Protein AF-A0A7J7F8I3-F1 (afdb_monomer_lite)

Radius of gyration: 15.41 Å; chains: 1; bounding box: 32×34×43 Å

pLDDT: mean 81.38, std 17.99, range [35.41, 96.81]

Structure (mmCIF, N/CA/C/O backbone):
data_AF-A0A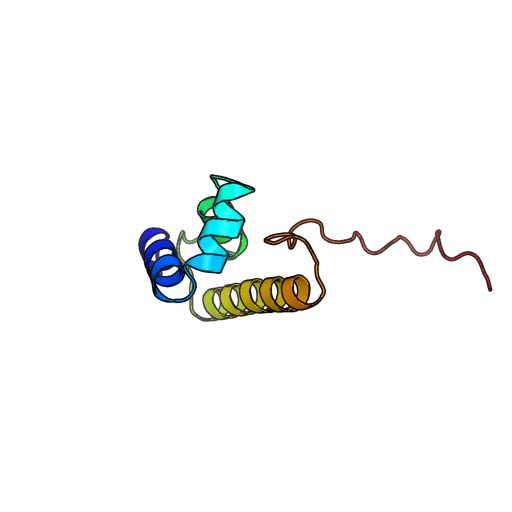7J7F8I3-F1
#
_entry.id   AF-A0A7J7F8I3-F1
#
loop_
_atom_site.group_PDB
_atom_site.id
_atom_site.type_symbol
_atom_site.label_atom_id
_atom_site.label_alt_id
_atom_site.label_comp_id
_atom_site.label_asym_id
_atom_site.label_entity_id
_atom_site.label_seq_id
_atom_site.pdbx_PDB_ins_code
_atom_site.Cartn_x
_atom_site.Cartn_y
_atom_site.Cartn_z
_atom_site.occupancy
_atom_site.B_iso_or_equiv
_atom_site.auth_seq_id
_atom_site.auth_comp_id
_atom_site.auth_asym_id
_atom_site.auth_atom_id
_atom_site.pdbx_PDB_model_num
ATOM 1 N N . MET A 1 1 ? -3.226 0.878 11.999 1.00 92.75 1 MET A N 1
ATOM 2 C CA . MET A 1 1 ? -2.126 1.792 11.616 1.00 92.75 1 MET A CA 1
ATOM 3 C C . MET A 1 1 ? -2.727 2.946 10.840 1.00 92.75 1 MET A C 1
ATOM 5 O O . MET A 1 1 ? -3.511 2.679 9.948 1.00 92.75 1 MET A O 1
ATOM 9 N N . ASP A 1 2 ? -2.431 4.194 11.190 1.00 93.44 2 ASP A N 1
ATOM 10 C CA . ASP A 1 2 ? -2.949 5.345 10.436 1.00 93.44 2 ASP A CA 1
ATOM 11 C C . ASP A 1 2 ? -2.150 5.596 9.141 1.00 93.44 2 ASP A C 1
ATOM 13 O O . ASP A 1 2 ? -1.135 4.944 8.867 1.00 93.44 2 ASP A O 1
ATOM 17 N N . LYS A 1 3 ? -2.607 6.562 8.339 1.00 90.56 3 LYS A N 1
ATOM 18 C CA . LYS A 1 3 ? -1.972 6.942 7.071 1.00 90.56 3 LYS A CA 1
ATOM 19 C C . LYS A 1 3 ? -0.492 7.316 7.221 1.00 90.56 3 LYS A C 1
ATOM 21 O O . LYS A 1 3 ? 0.321 6.915 6.391 1.00 90.56 3 LYS A O 1
ATOM 26 N N . SER A 1 4 ? -0.140 8.062 8.269 1.00 93.12 4 SER A N 1
ATOM 27 C CA . SER A 1 4 ? 1.243 8.489 8.527 1.00 93.12 4 SER A CA 1
ATOM 28 C C . SER A 1 4 ? 2.134 7.289 8.861 1.00 93.12 4 SER A C 1
ATOM 30 O O . SER A 1 4 ? 3.252 7.168 8.358 1.00 93.12 4 SER A O 1
ATOM 32 N N . GLY A 1 5 ? 1.605 6.348 9.646 1.00 92.56 5 GLY A N 1
ATOM 33 C CA . GLY A 1 5 ? 2.255 5.078 9.943 1.00 92.56 5 GLY A CA 1
ATOM 34 C C . GLY A 1 5 ? 2.534 4.254 8.686 1.00 92.56 5 GLY A C 1
ATOM 35 O O . GLY A 1 5 ? 3.652 3.765 8.525 1.00 92.56 5 GLY A O 1
ATOM 36 N N . LEU A 1 6 ? 1.562 4.155 7.770 1.00 90.56 6 LEU A N 1
ATOM 37 C CA . LEU A 1 6 ? 1.744 3.441 6.501 1.00 90.56 6 LEU A CA 1
ATOM 38 C C . LEU A 1 6 ? 2.818 4.102 5.627 1.00 90.56 6 LEU A C 1
ATOM 40 O O . LEU A 1 6 ? 3.693 3.417 5.099 1.00 90.56 6 LEU A O 1
ATOM 44 N N . GLU A 1 7 ? 2.775 5.429 5.495 1.00 90.19 7 GLU A N 1
ATOM 45 C CA . GLU A 1 7 ? 3.761 6.196 4.729 1.00 90.19 7 GLU A CA 1
ATOM 46 C C . GLU A 1 7 ? 5.179 5.982 5.269 1.00 90.19 7 GLU A C 1
ATOM 48 O O . GLU A 1 7 ? 6.100 5.678 4.507 1.00 90.19 7 GLU A O 1
ATOM 53 N N . LYS A 1 8 ? 5.351 6.081 6.592 1.00 92.75 8 LYS A N 1
ATOM 54 C CA . LYS A 1 8 ? 6.636 5.831 7.248 1.00 92.75 8 LYS A CA 1
ATOM 55 C C . LYS A 1 8 ? 7.131 4.409 6.976 1.00 92.75 8 LYS A C 1
ATOM 57 O O . LYS A 1 8 ? 8.270 4.229 6.551 1.00 92.75 8 LYS A O 1
ATOM 62 N N . MET A 1 9 ? 6.268 3.413 7.155 1.00 90.81 9 MET A N 1
ATOM 63 C CA . MET A 1 9 ? 6.610 2.010 6.932 1.00 90.81 9 MET A CA 1
ATOM 64 C C . MET A 1 9 ? 7.038 1.741 5.484 1.00 90.81 9 MET A C 1
ATOM 66 O O . MET A 1 9 ? 8.026 1.044 5.256 1.00 90.81 9 MET A O 1
ATOM 70 N N . MET A 1 10 ? 6.336 2.297 4.493 1.00 88.62 10 MET A N 1
ATOM 71 C CA . MET A 1 10 ? 6.680 2.124 3.076 1.00 88.62 10 MET A CA 1
ATOM 72 C C . MET A 1 10 ? 8.028 2.772 2.736 1.00 88.62 10 MET A C 1
ATOM 74 O O . MET A 1 10 ? 8.839 2.173 2.027 1.00 88.62 10 MET A O 1
ATOM 78 N N . LYS A 1 11 ? 8.303 3.962 3.289 1.00 89.19 11 LYS A N 1
ATOM 79 C CA . LYS A 1 11 ? 9.590 4.659 3.130 1.00 89.19 11 LYS A CA 1
ATOM 80 C C . LYS A 1 11 ? 10.757 3.875 3.732 1.00 89.19 11 LYS A C 1
ATOM 82 O O . LYS A 1 11 ? 11.833 3.855 3.144 1.00 89.19 11 LYS A O 1
ATOM 87 N N . GLU A 1 12 ? 10.549 3.228 4.876 1.00 91.50 12 GLU A N 1
ATOM 88 C CA . GLU A 1 12 ? 11.591 2.462 5.572 1.00 91.50 12 GLU A CA 1
ATOM 89 C C . GLU A 1 12 ? 11.807 1.066 4.971 1.00 91.50 12 GLU A C 1
ATOM 91 O O . GLU A 1 12 ? 12.944 0.612 4.858 1.00 91.50 12 GLU A O 1
ATOM 96 N N . SER A 1 13 ? 10.735 0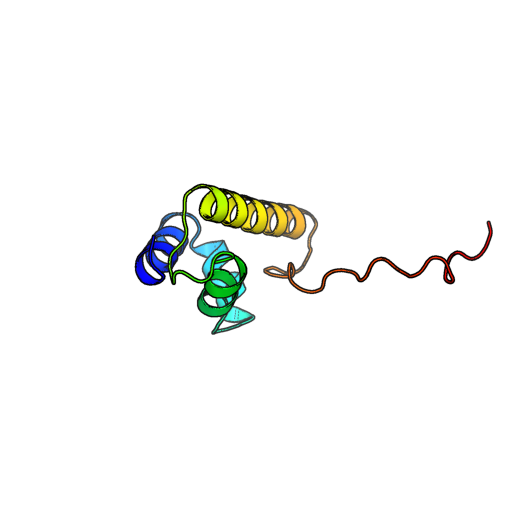.383 4.563 1.00 86.56 13 SER A N 1
ATOM 97 C CA . SER A 1 13 ? 10.802 -1.012 4.109 1.00 86.56 13 SER A CA 1
ATOM 98 C C . SER A 1 13 ? 11.042 -1.172 2.607 1.00 86.56 13 SER A C 1
ATOM 100 O O . SER A 1 13 ? 11.607 -2.179 2.185 1.00 86.56 13 SER A O 1
ATOM 102 N N . SER A 1 14 ? 10.586 -0.233 1.772 1.00 84.44 14 SER A N 1
ATOM 103 C CA . SER A 1 14 ? 10.605 -0.373 0.306 1.00 84.44 14 SER A CA 1
ATOM 104 C C . SER A 1 14 ? 10.726 0.979 -0.424 1.00 84.44 14 SER A C 1
ATOM 106 O O . SER A 1 14 ? 9.891 1.312 -1.272 1.00 84.44 14 SER A O 1
ATOM 108 N N . PRO A 1 15 ? 11.790 1.765 -0.166 1.00 86.69 15 PRO A N 1
ATOM 109 C CA . PRO A 1 15 ? 11.923 3.131 -0.683 1.00 86.69 15 PRO A CA 1
ATOM 110 C C . PRO A 1 15 ? 11.954 3.217 -2.218 1.00 86.69 15 PRO A C 1
ATOM 112 O O . PRO A 1 15 ? 11.389 4.140 -2.800 1.00 86.69 15 PRO A O 1
ATOM 115 N N . THR A 1 16 ? 12.583 2.254 -2.900 1.00 85.75 16 THR A N 1
ATOM 116 C CA . THR A 1 16 ? 12.672 2.244 -4.372 1.00 85.75 16 THR A CA 1
ATOM 117 C C . THR A 1 16 ? 11.318 1.995 -5.031 1.00 85.75 16 THR A C 1
ATOM 119 O O . THR A 1 16 ? 10.988 2.654 -6.017 1.00 85.75 16 THR A O 1
ATOM 122 N N . PHE A 1 17 ? 10.529 1.072 -4.475 1.00 84.12 17 PHE A N 1
ATOM 123 C CA . PHE A 1 17 ? 9.169 0.795 -4.934 1.00 84.12 17 PHE A CA 1
ATOM 124 C C . PHE A 1 17 ? 8.294 2.036 -4.780 1.00 84.12 17 PHE A C 1
ATOM 126 O O . PHE A 1 17 ? 7.666 2.479 -5.742 1.00 84.12 17 PHE A O 1
ATOM 133 N N . LEU A 1 18 ? 8.323 2.636 -3.587 1.00 85.94 18 LEU A N 1
ATOM 134 C CA . LEU A 1 18 ? 7.524 3.810 -3.287 1.00 85.94 18 LEU A CA 1
ATOM 135 C C . LEU A 1 18 ? 7.844 4.968 -4.242 1.00 85.94 18 LEU A C 1
ATOM 137 O O . LEU A 1 18 ? 6.935 5.524 -4.853 1.00 85.94 18 LEU A O 1
ATOM 141 N N . LEU A 1 19 ? 9.130 5.257 -4.462 1.00 86.50 19 LEU A N 1
ATOM 142 C CA . LEU A 1 19 ? 9.560 6.307 -5.385 1.00 86.50 19 LEU A CA 1
ATOM 143 C C . LEU A 1 19 ? 9.093 6.049 -6.829 1.00 86.50 19 LEU A C 1
ATOM 145 O O . LEU A 1 19 ? 8.731 6.985 -7.547 1.00 86.50 19 LEU A O 1
ATOM 149 N N . ALA A 1 20 ? 9.107 4.788 -7.275 1.00 85.50 20 ALA A N 1
ATOM 150 C CA . ALA A 1 20 ? 8.624 4.414 -8.601 1.00 85.50 20 ALA A CA 1
ATOM 151 C C . ALA A 1 20 ? 7.109 4.640 -8.742 1.00 85.50 20 ALA A C 1
ATOM 153 O O . ALA A 1 20 ? 6.659 5.135 -9.780 1.00 85.50 20 ALA A O 1
ATOM 154 N N . CYS A 1 21 ? 6.337 4.338 -7.695 1.00 85.44 21 CYS A N 1
ATOM 155 C CA . CYS A 1 21 ? 4.895 4.567 -7.669 1.00 85.44 21 CYS A CA 1
ATOM 156 C C . CYS A 1 21 ? 4.517 6.041 -7.587 1.00 85.44 21 CYS A C 1
ATOM 158 O O . CYS A 1 21 ? 3.680 6.490 -8.369 1.00 85.44 21 CYS A O 1
ATOM 160 N N . GLU A 1 22 ? 5.165 6.809 -6.715 1.00 85.31 22 GLU A N 1
ATOM 161 C CA . GLU A 1 22 ? 4.909 8.245 -6.557 1.00 85.31 22 GLU A CA 1
ATOM 162 C C . GLU A 1 22 ? 5.246 9.030 -7.831 1.00 85.31 22 GLU A C 1
ATOM 164 O O . GLU A 1 22 ? 4.510 9.935 -8.220 1.00 85.31 22 GLU A O 1
ATOM 169 N N . ARG A 1 23 ? 6.309 8.645 -8.555 1.00 84.56 23 ARG A N 1
ATOM 170 C CA . ARG A 1 23 ? 6.645 9.265 -9.849 1.00 84.56 23 ARG A CA 1
ATOM 171 C C . ARG A 1 23 ? 5.547 9.063 -10.898 1.00 84.56 23 ARG A C 1
ATOM 173 O O . ARG A 1 23 ? 5.386 9.902 -11.781 1.00 84.56 23 ARG A O 1
ATOM 180 N N . LYS A 1 24 ? 4.823 7.943 -10.834 1.00 81.62 24 LYS A N 1
ATOM 181 C CA . LYS A 1 24 ? 3.713 7.630 -11.745 1.00 81.62 24 LYS A CA 1
ATOM 182 C C . LYS A 1 24 ? 2.409 8.289 -11.297 1.00 81.62 24 LYS A C 1
ATOM 184 O O . LYS A 1 24 ? 1.631 8.722 -12.141 1.00 81.62 24 LYS A O 1
ATOM 189 N N . SER A 1 25 ? 2.171 8.332 -9.990 1.00 83.81 25 SER A N 1
ATOM 190 C CA . SER A 1 25 ? 0.976 8.892 -9.371 1.00 83.81 25 SER A CA 1
ATOM 191 C C . SER A 1 25 ? 1.367 9.574 -8.059 1.00 83.81 25 SER A C 1
ATOM 193 O O . SER A 1 25 ? 1.571 8.871 -7.069 1.00 83.81 25 SER A O 1
ATOM 195 N N . PRO A 1 26 ? 1.438 10.918 -8.016 1.00 84.31 26 PRO A N 1
ATOM 196 C CA . PRO A 1 26 ? 1.788 11.661 -6.802 1.00 84.31 26 PRO A CA 1
ATOM 197 C C . PRO A 1 26 ? 0.901 11.312 -5.597 1.00 84.31 26 PRO A C 1
ATOM 199 O O . PRO A 1 26 ? 1.372 11.309 -4.465 1.00 84.31 26 PRO A O 1
ATOM 202 N N . ASP A 1 27 ? -0.355 10.930 -5.849 1.00 87.81 27 ASP A N 1
ATOM 203 C CA . ASP A 1 27 ? -1.327 10.536 -4.822 1.00 87.81 27 ASP A CA 1
ATOM 204 C C . ASP A 1 27 ? -1.340 9.024 -4.525 1.00 87.81 27 ASP A C 1
ATOM 206 O O . ASP A 1 27 ? -2.259 8.529 -3.874 1.00 87.81 27 ASP A O 1
ATOM 210 N N . PHE A 1 28 ? -0.340 8.261 -4.992 1.00 89.25 28 PHE A N 1
ATOM 211 C CA . PHE A 1 28 ? -0.314 6.796 -4.881 1.00 89.25 28 PHE A CA 1
ATOM 212 C C . PHE A 1 28 ? -0.577 6.301 -3.457 1.00 89.25 28 PHE A C 1
ATOM 214 O O . PHE A 1 28 ? -1.447 5.460 -3.265 1.00 89.25 28 PHE A O 1
ATOM 221 N N . LEU A 1 29 ? 0.135 6.830 -2.457 1.00 88.50 29 LEU A N 1
ATOM 222 C CA . LEU A 1 29 ? -0.033 6.398 -1.066 1.00 88.50 29 LEU A CA 1
ATOM 223 C C . LEU A 1 29 ? -1.425 6.703 -0.517 1.00 88.50 29 LEU A C 1
ATOM 225 O O . LEU A 1 29 ? -1.952 5.922 0.269 1.00 88.50 29 LEU A O 1
ATOM 229 N N . LEU A 1 30 ? -2.024 7.826 -0.921 1.00 91.00 30 LEU A N 1
ATOM 230 C CA . LEU A 1 30 ? -3.371 8.189 -0.496 1.00 91.00 30 LEU A CA 1
ATOM 231 C C . LEU A 1 30 ? -4.403 7.220 -1.079 1.00 91.00 30 LEU A C 1
ATOM 233 O O . LEU A 1 30 ? -5.261 6.730 -0.349 1.00 91.00 30 LEU A O 1
ATOM 237 N N . GLU A 1 31 ? -4.312 6.934 -2.374 1.00 90.81 31 GLU A N 1
ATOM 238 C CA . GLU A 1 31 ? -5.236 6.022 -3.053 1.00 90.81 31 GLU A CA 1
ATOM 239 C C . GLU A 1 31 ? -5.024 4.567 -2.620 1.00 90.81 31 GLU A C 1
ATOM 241 O O . GLU A 1 31 ? -5.988 3.829 -2.431 1.00 90.81 31 GLU A O 1
ATOM 246 N N . PHE A 1 32 ? -3.774 4.166 -2.383 1.00 90.94 32 PHE A N 1
ATOM 247 C CA . PHE A 1 32 ? -3.434 2.864 -1.819 1.00 90.94 32 PHE A CA 1
ATOM 248 C C . PHE A 1 32 ? -4.005 2.705 -0.407 1.00 90.94 32 PHE A C 1
ATOM 250 O O . PHE A 1 32 ? -4.653 1.702 -0.129 1.00 90.94 32 PHE A O 1
ATOM 257 N N . PHE A 1 33 ? -3.849 3.717 0.454 1.00 92.81 33 PHE A N 1
ATOM 258 C CA . PHE A 1 33 ? -4.426 3.704 1.798 1.00 92.81 33 PHE A CA 1
ATOM 259 C C . PHE A 1 33 ? -5.947 3.526 1.751 1.00 92.81 33 PHE A C 1
ATOM 261 O O . PHE A 1 33 ? -6.462 2.592 2.350 1.00 92.81 33 PHE A O 1
ATOM 268 N N . LYS A 1 34 ? -6.661 4.353 0.975 1.00 93.38 34 LYS A N 1
ATOM 269 C CA . LYS A 1 34 ? -8.127 4.253 0.832 1.00 93.38 34 LYS A CA 1
ATOM 270 C C . LYS A 1 34 ? -8.593 2.913 0.260 1.00 93.38 34 LYS A C 1
ATOM 272 O O . LYS A 1 34 ? -9.712 2.491 0.522 1.00 93.38 34 LYS A O 1
ATOM 277 N N . LYS A 1 35 ? -7.785 2.288 -0.601 1.00 92.75 35 LYS A N 1
ATOM 278 C CA . LYS A 1 35 ? -8.101 0.990 -1.208 1.00 92.75 35 LYS A CA 1
ATOM 279 C C . LYS A 1 35 ? -7.974 -0.148 -0.195 1.00 92.75 35 LYS A C 1
ATOM 281 O O . LYS A 1 35 ? -8.763 -1.091 -0.251 1.00 92.75 35 LYS A O 1
ATOM 286 N N . GLU A 1 36 ? -6.957 -0.088 0.660 1.00 93.50 36 GLU A N 1
ATOM 287 C CA . GLU A 1 36 ? -6.667 -1.147 1.627 1.00 93.50 36 GLU A CA 1
ATOM 288 C C . GLU A 1 36 ? -7.413 -0.965 2.958 1.00 93.50 36 GLU A C 1
ATOM 290 O O . GLU A 1 36 ? -7.698 -1.975 3.592 1.00 93.50 36 GLU A O 1
ATOM 295 N N . ASP A 1 37 ? -7.803 0.262 3.326 1.00 95.81 37 ASP A N 1
ATOM 296 C CA . ASP A 1 37 ? -8.776 0.577 4.388 1.00 95.81 37 ASP A CA 1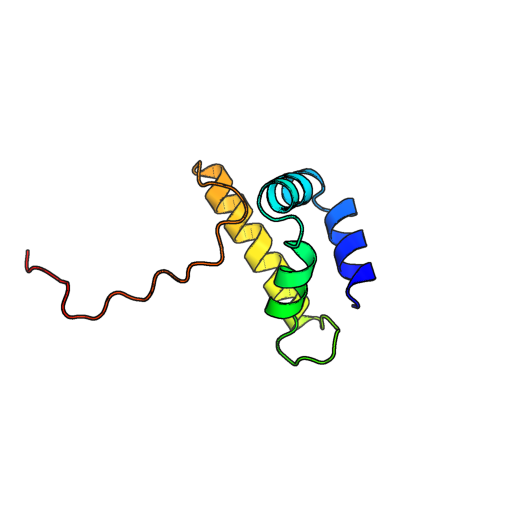
ATOM 297 C C . ASP A 1 37 ? -10.192 0.187 3.923 1.00 95.81 37 ASP A C 1
ATOM 299 O O . ASP A 1 37 ? -10.978 0.988 3.404 1.00 95.81 37 ASP A O 1
ATOM 303 N N . LYS A 1 38 ? -10.488 -1.112 4.006 1.00 94.69 38 LYS A N 1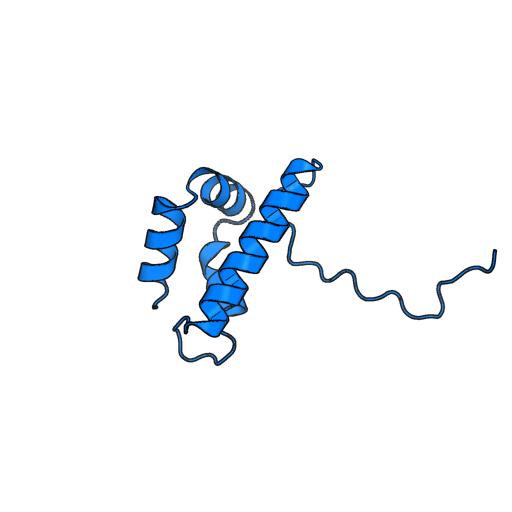
ATOM 304 C CA . LYS A 1 38 ? -11.718 -1.711 3.471 1.00 94.69 38 LYS A CA 1
ATOM 305 C C . LYS A 1 38 ? -12.900 -1.452 4.384 1.00 94.69 38 LYS A C 1
ATOM 307 O O . LYS A 1 38 ? -14.031 -1.392 3.897 1.00 94.69 38 LYS A O 1
ATOM 312 N N . ASN A 1 39 ? -12.650 -1.377 5.688 1.00 95.94 39 ASN A N 1
ATOM 313 C CA . ASN A 1 39 ? -13.680 -1.112 6.683 1.00 95.94 39 ASN A CA 1
ATOM 314 C C . ASN A 1 39 ? -13.982 0.398 6.840 1.00 95.94 39 ASN A C 1
ATOM 316 O O . ASN A 1 39 ? -15.013 0.733 7.425 1.00 95.94 39 ASN A O 1
ATOM 320 N N . GLN A 1 40 ? -13.162 1.271 6.237 1.00 95.38 40 GLN A N 1
ATOM 321 C CA . GLN A 1 40 ? -13.303 2.729 6.209 1.00 95.38 40 GLN A CA 1
ATOM 322 C C . GLN A 1 40 ? -13.228 3.373 7.601 1.00 95.38 40 GLN A C 1
ATOM 324 O O . GLN A 1 40 ? -13.916 4.362 7.868 1.00 95.38 40 GLN A O 1
ATOM 329 N N . ASP A 1 41 ? -12.410 2.813 8.495 1.00 96.81 41 ASP A N 1
ATOM 330 C CA . ASP A 1 41 ? -12.179 3.331 9.848 1.00 96.81 41 ASP A CA 1
ATOM 331 C C . ASP A 1 41 ? -10.974 4.287 9.938 1.00 96.81 41 ASP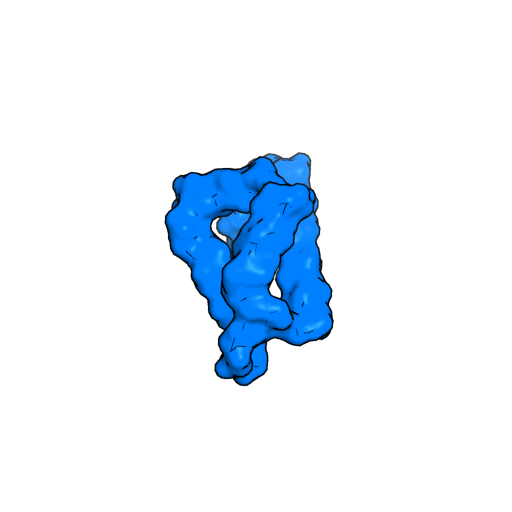 A C 1
ATOM 333 O O . ASP A 1 41 ? -10.564 4.688 11.036 1.00 96.81 41 ASP A O 1
ATOM 337 N N . GLU A 1 42 ? -10.431 4.675 8.779 1.00 95.88 42 GLU A N 1
ATOM 338 C CA . GLU A 1 42 ? -9.246 5.516 8.614 1.00 95.88 42 GLU A CA 1
ATOM 339 C C . GLU A 1 42 ? -7.981 4.890 9.217 1.00 95.88 42 GLU A C 1
ATOM 341 O O . GLU A 1 42 ? -7.012 5.584 9.568 1.00 95.88 42 GLU A O 1
ATOM 346 N N . LYS A 1 43 ? -7.962 3.559 9.339 1.00 95.88 43 LYS A N 1
ATOM 347 C CA . LYS A 1 43 ? -6.822 2.772 9.794 1.00 95.88 43 LYS A CA 1
ATOM 348 C C . LYS A 1 43 ? -6.678 1.524 8.928 1.00 95.88 43 LYS A C 1
ATOM 350 O O . LYS A 1 43 ? -7.555 1.099 8.206 1.00 95.88 43 LYS A O 1
ATOM 355 N N . ILE A 1 44 ? -5.483 0.959 9.004 1.00 96.25 44 ILE A N 1
ATOM 356 C CA . ILE A 1 44 ? -5.146 -0.350 8.460 1.00 96.25 44 ILE A CA 1
ATOM 357 C C . ILE A 1 44 ? -5.029 -1.311 9.637 1.00 96.25 44 ILE A C 1
ATOM 359 O O . ILE A 1 44 ? -4.114 -1.168 10.467 1.00 96.25 44 ILE A O 1
ATOM 363 N N . ASP A 1 45 ? -5.959 -2.249 9.746 1.00 96.56 45 ASP A N 1
ATOM 364 C CA . ASP A 1 45 ? -5.886 -3.362 10.686 1.00 96.56 45 ASP A CA 1
ATOM 365 C C . ASP A 1 45 ? -4.925 -4.465 10.193 1.00 96.56 45 ASP A C 1
ATOM 367 O O . ASP A 1 45 ? -4.234 -4.323 9.183 1.00 96.56 45 ASP A O 1
ATOM 371 N N . PHE A 1 46 ? -4.780 -5.558 10.946 1.00 95.44 46 PHE A N 1
ATOM 372 C CA . PHE A 1 46 ? -3.824 -6.607 10.578 1.00 95.44 46 PHE A CA 1
ATOM 373 C C . PHE A 1 46 ? -4.197 -7.345 9.270 1.00 95.44 46 PHE A C 1
ATOM 375 O O . PHE A 1 46 ? -3.321 -7.506 8.416 1.00 95.44 46 PHE A O 1
ATOM 382 N N . PRO A 1 47 ? -5.454 -7.776 9.052 1.00 96.62 47 PRO A N 1
ATOM 383 C CA . PRO A 1 47 ? -5.896 -8.279 7.749 1.00 96.62 47 PRO A CA 1
ATOM 384 C C . PRO A 1 47 ? -5.665 -7.316 6.572 1.00 96.62 47 PRO A C 1
ATOM 386 O O . PRO A 1 47 ? -5.187 -7.740 5.516 1.00 96.62 47 PRO A O 1
ATOM 389 N N . GLU A 1 48 ? -5.973 -6.032 6.734 1.00 96.12 48 GLU A N 1
ATOM 390 C CA . GLU A 1 48 ? -5.762 -4.995 5.715 1.00 96.12 48 GLU A CA 1
ATOM 391 C C . GLU A 1 48 ? -4.271 -4.752 5.459 1.00 96.12 48 GLU A C 1
ATOM 393 O O . GLU A 1 48 ? -3.838 -4.573 4.318 1.00 96.12 48 GLU A O 1
ATOM 398 N N . PHE A 1 49 ? -3.448 -4.854 6.502 1.00 93.75 49 PHE A N 1
ATOM 399 C CA . PHE A 1 49 ? -1.998 -4.825 6.373 1.00 93.75 49 PHE A CA 1
ATOM 400 C C . PHE A 1 49 ? -1.480 -6.006 5.540 1.00 93.75 49 PHE A C 1
ATOM 402 O O . PHE A 1 49 ? -0.686 -5.807 4.621 1.00 93.75 49 PHE A O 1
ATOM 409 N N . LEU A 1 50 ? -1.949 -7.232 5.794 1.00 94.75 50 LEU A N 1
ATOM 410 C CA . LEU A 1 50 ? -1.559 -8.394 4.985 1.00 94.75 50 LEU A CA 1
ATOM 411 C C . LEU A 1 50 ? -2.006 -8.251 3.522 1.00 94.75 50 LEU A C 1
ATOM 413 O O . LEU A 1 50 ? -1.259 -8.622 2.615 1.00 94.75 50 LEU A O 1
ATOM 417 N N . SER A 1 51 ? -3.187 -7.671 3.288 1.00 93.38 51 SER A N 1
ATOM 418 C CA . SER A 1 51 ? -3.673 -7.308 1.948 1.00 93.38 51 SER A CA 1
ATOM 419 C C . SER A 1 51 ? -2.731 -6.309 1.264 1.00 93.38 51 SER A C 1
ATOM 421 O O . SER A 1 51 ? -2.314 -6.531 0.126 1.00 93.38 51 SER A O 1
ATOM 423 N N . SER A 1 52 ? -2.295 -5.283 1.999 1.00 91.00 52 SER A N 1
ATOM 424 C CA . SER A 1 52 ? -1.331 -4.285 1.527 1.00 91.00 52 SER A CA 1
ATOM 425 C C . SER A 1 52 ? 0.004 -4.924 1.122 1.00 91.00 52 SER A C 1
ATOM 427 O O . SER A 1 52 ? 0.529 -4.648 0.043 1.00 91.00 52 SER A O 1
ATOM 429 N N . VAL A 1 53 ? 0.549 -5.817 1.959 1.00 91.44 53 VAL A N 1
ATOM 430 C CA . VAL A 1 53 ? 1.804 -6.538 1.678 1.00 91.44 53 VAL A CA 1
ATOM 431 C C . VAL A 1 53 ? 1.669 -7.423 0.440 1.00 91.44 53 VAL A C 1
ATOM 433 O O . VAL A 1 53 ? 2.580 -7.460 -0.393 1.00 91.44 53 VAL A O 1
ATOM 436 N N . ALA A 1 54 ? 0.539 -8.117 0.288 1.00 92.31 54 ALA A N 1
ATOM 437 C CA . ALA A 1 54 ? 0.280 -8.939 -0.888 1.00 92.31 54 ALA A CA 1
ATOM 438 C C . ALA A 1 54 ? 0.264 -8.097 -2.175 1.00 92.31 54 ALA A C 1
ATOM 440 O O . ALA A 1 54 ? 0.942 -8.466 -3.132 1.00 92.31 54 ALA A O 1
ATOM 441 N N . ALA A 1 55 ? -0.424 -6.950 -2.181 1.00 88.81 55 ALA A N 1
ATOM 442 C CA . ALA A 1 55 ? -0.480 -6.051 -3.338 1.00 88.81 55 ALA A CA 1
ATOM 443 C C . ALA A 1 55 ? 0.918 -5.550 -3.755 1.00 88.81 55 ALA A C 1
ATOM 445 O O . ALA A 1 55 ? 1.312 -5.654 -4.917 1.00 88.81 55 ALA A O 1
ATOM 446 N N . VAL A 1 56 ? 1.728 -5.090 -2.793 1.00 87.94 56 VAL A N 1
ATOM 447 C CA . VAL A 1 56 ? 3.118 -4.672 -3.064 1.00 87.94 56 VAL A CA 1
ATOM 448 C C . VAL A 1 56 ? 3.947 -5.828 -3.632 1.00 87.94 56 VAL A C 1
ATOM 450 O O . VAL A 1 56 ? 4.686 -5.650 -4.600 1.00 87.94 56 VAL A O 1
ATOM 453 N N . THR A 1 57 ? 3.808 -7.027 -3.061 1.00 90.56 57 THR A N 1
ATOM 454 C CA . THR A 1 57 ? 4.559 -8.215 -3.494 1.00 90.56 57 THR A CA 1
ATOM 455 C C . THR A 1 57 ? 4.195 -8.629 -4.919 1.00 90.56 57 THR A C 1
ATOM 457 O O . THR A 1 57 ? 5.083 -8.967 -5.701 1.00 90.56 57 THR A O 1
ATOM 460 N N . ILE A 1 58 ? 2.908 -8.582 -5.278 1.00 89.50 58 ILE A N 1
ATOM 461 C CA . ILE A 1 58 ? 2.446 -8.902 -6.633 1.00 89.50 58 ILE A CA 1
ATOM 462 C C . ILE A 1 58 ? 2.970 -7.870 -7.632 1.00 89.50 58 ILE A C 1
ATOM 464 O O . ILE A 1 58 ? 3.470 -8.247 -8.692 1.00 89.50 58 ILE A O 1
ATOM 468 N N . ASP A 1 59 ? 2.917 -6.578 -7.305 1.00 87.00 59 ASP A N 1
ATOM 469 C CA . ASP A 1 59 ? 3.438 -5.547 -8.201 1.00 87.00 59 ASP A CA 1
ATOM 470 C C . ASP A 1 59 ? 4.958 -5.682 -8.402 1.00 87.00 59 ASP A C 1
ATOM 472 O O . ASP A 1 59 ? 5.431 -5.646 -9.537 1.00 87.00 59 ASP A O 1
ATOM 476 N N . LEU A 1 60 ? 5.721 -5.957 -7.338 1.00 86.44 60 LEU A N 1
ATOM 477 C CA . LEU A 1 60 ? 7.157 -6.250 -7.433 1.00 86.44 60 LEU A CA 1
ATOM 478 C C . LEU A 1 60 ? 7.451 -7.508 -8.265 1.00 86.44 60 LEU A C 1
ATOM 480 O O . LEU A 1 60 ? 8.350 -7.497 -9.109 1.00 86.44 60 LEU A O 1
ATOM 484 N N . HIS A 1 61 ? 6.684 -8.584 -8.074 1.00 89.44 61 HIS A N 1
ATOM 485 C CA . HIS A 1 61 ? 6.777 -9.789 -8.900 1.00 89.44 61 HIS A CA 1
ATOM 486 C C . HIS A 1 61 ? 6.544 -9.454 -10.379 1.00 89.44 61 HIS A C 1
ATOM 488 O O . HIS A 1 61 ? 7.332 -9.836 -11.243 1.00 89.44 61 HIS A O 1
ATOM 494 N N . ASN A 1 62 ? 5.503 -8.683 -10.686 1.00 87.44 62 ASN A N 1
ATOM 495 C CA . ASN A 1 62 ? 5.175 -8.269 -12.048 1.00 87.44 62 ASN A CA 1
ATOM 496 C C . ASN A 1 62 ? 6.264 -7.381 -12.667 1.00 87.44 62 ASN A C 1
ATOM 498 O O . ASN A 1 62 ? 6.597 -7.538 -13.845 1.00 87.44 62 ASN A O 1
ATOM 502 N N . GLN A 1 63 ? 6.868 -6.489 -11.880 1.00 85.56 63 GLN A N 1
ATOM 503 C CA . GLN A 1 63 ? 8.018 -5.690 -12.310 1.00 85.56 63 GLN A CA 1
ATOM 504 C C . GLN A 1 63 ? 9.224 -6.563 -12.679 1.00 85.56 63 GLN A C 1
ATOM 506 O O . GLN A 1 63 ? 9.924 -6.247 -13.639 1.00 85.56 63 GLN A O 1
ATOM 511 N N . SER A 1 64 ? 9.441 -7.693 -11.994 1.00 85.31 64 SER A N 1
ATOM 512 C CA . SER A 1 64 ? 10.505 -8.646 -12.359 1.00 85.31 64 SER A CA 1
ATOM 513 C C . SER A 1 64 ? 10.296 -9.282 -13.743 1.00 85.31 64 SER A C 1
ATOM 515 O O . SER A 1 64 ? 11.261 -9.633 -14.420 1.00 85.31 64 SER A O 1
ATOM 517 N N . HIS A 1 65 ? 9.044 -9.344 -14.211 1.00 90.62 65 HIS A N 1
ATOM 518 C CA . HIS A 1 65 ? 8.677 -9.733 -15.576 1.00 90.62 65 HIS A CA 1
ATOM 519 C C . HIS A 1 65 ? 8.700 -8.563 -16.579 1.00 90.62 65 HIS A C 1
ATOM 521 O O . HIS A 1 65 ? 8.281 -8.722 -17.725 1.00 90.62 65 HIS A O 1
ATOM 527 N N . GLY A 1 66 ? 9.173 -7.381 -16.173 1.00 85.50 66 GLY A N 1
ATOM 528 C CA . GLY A 1 66 ? 9.248 -6.187 -17.016 1.00 85.50 66 GLY A CA 1
ATOM 529 C C . GLY A 1 66 ? 7.943 -5.391 -17.116 1.00 85.50 66 GLY A C 1
ATOM 530 O O . GLY A 1 66 ? 7.848 -4.488 -17.951 1.00 85.50 66 GLY A O 1
ATOM 531 N N . GLN A 1 67 ? 6.929 -5.689 -16.292 1.00 87.12 67 GLN A N 1
ATOM 532 C CA . GLN A 1 67 ? 5.730 -4.851 -16.234 1.00 87.12 67 GLN A CA 1
ATOM 533 C C . GLN A 1 67 ? 6.041 -3.489 -15.608 1.00 87.12 67 GLN A C 1
ATOM 535 O O . GLN A 1 67 ? 6.951 -3.334 -14.794 1.00 87.12 67 GLN A O 1
ATOM 540 N N . LYS A 1 68 ? 5.257 -2.474 -15.985 1.00 83.44 68 LYS A N 1
ATOM 541 C CA . LYS A 1 68 ? 5.404 -1.136 -15.407 1.00 83.44 68 LYS A CA 1
ATOM 542 C C . LYS A 1 68 ? 5.060 -1.179 -13.910 1.00 83.44 68 LYS A C 1
ATOM 544 O O . LYS A 1 68 ? 4.041 -1.784 -13.572 1.00 83.44 68 LYS A O 1
ATOM 549 N N . PRO A 1 69 ? 5.811 -0.474 -13.049 1.00 79.50 69 PRO A N 1
ATOM 550 C CA . PRO A 1 69 ? 5.480 -0.354 -11.636 1.00 79.50 69 PRO A CA 1
ATOM 551 C C . PRO A 1 69 ? 4.058 0.160 -11.412 1.00 79.50 69 PRO A C 1
ATOM 553 O O . PRO A 1 69 ? 3.548 0.996 -12.178 1.00 79.50 69 PRO A O 1
ATOM 556 N N . CYS A 1 70 ? 3.453 -0.304 -10.325 1.00 80.75 70 CYS A N 1
ATOM 557 C CA . CYS A 1 70 ? 2.232 0.229 -9.726 1.00 80.75 70 CYS A CA 1
ATOM 558 C C . CYS A 1 70 ? 1.075 0.158 -10.727 1.00 80.75 70 CYS A C 1
ATOM 560 O O . CYS A 1 70 ? 0.383 1.141 -11.013 1.00 80.75 70 CYS A O 1
ATOM 562 N N . SER A 1 71 ? 0.972 -0.997 -11.387 1.00 67.00 71 SER A N 1
ATOM 563 C CA . SER A 1 71 ? -0.023 -1.290 -12.427 1.00 67.00 71 SER A CA 1
ATOM 564 C C . SER A 1 71 ? -1.237 -2.036 -11.875 1.00 67.00 71 SER A C 1
ATOM 566 O O . SER A 1 71 ? -2.240 -2.176 -12.579 1.00 67.00 71 SER A O 1
ATOM 568 N N . GLU A 1 72 ? -1.191 -2.447 -10.607 1.00 54.62 72 GLU A N 1
ATOM 569 C CA . GLU A 1 72 ? -2.335 -3.024 -9.908 1.00 54.62 72 GLU A CA 1
ATOM 570 C C . GLU A 1 72 ? -3.436 -1.985 -9.645 1.00 54.62 72 GLU A C 1
ATOM 572 O O . GLU A 1 72 ? -3.479 -1.308 -8.618 1.00 54.62 72 GLU A O 1
ATOM 577 N N . GLY A 1 73 ? -4.372 -1.882 -10.590 1.00 45.50 73 GLY A N 1
ATOM 578 C CA . GLY A 1 73 ? -5.537 -1.005 -10.465 1.00 45.50 73 GLY A CA 1
ATOM 579 C C . GLY A 1 73 ? -6.501 -1.015 -11.648 1.00 45.50 73 GLY A C 1
ATOM 580 O O . GLY A 1 73 ? -7.673 -0.706 -11.464 1.00 45.50 73 GLY A O 1
ATOM 581 N N . GLN A 1 74 ? -6.089 -1.463 -12.837 1.00 38.12 74 GLN A N 1
ATOM 582 C CA . GLN A 1 74 ? -7.068 -2.005 -13.772 1.00 38.12 74 GLN A CA 1
ATOM 583 C C . GLN A 1 74 ? -7.277 -3.451 -13.357 1.00 38.12 74 GLN A C 1
ATOM 585 O O . GLN A 1 74 ? -6.480 -4.321 -13.701 1.00 38.12 74 GLN A O 1
ATOM 590 N N . LYS A 1 75 ? -8.358 -3.729 -12.618 1.00 38.44 75 LYS A N 1
ATOM 591 C CA . LYS A 1 75 ? -8.982 -5.047 -12.744 1.00 38.44 75 LYS A CA 1
ATOM 592 C C . LYS A 1 75 ? -9.032 -5.288 -14.252 1.00 38.44 75 LYS A C 1
ATOM 594 O O . LYS A 1 75 ? -9.709 -4.526 -14.943 1.00 38.44 75 LYS A O 1
ATOM 599 N N . GLN A 1 76 ? -8.303 -6.270 -14.783 1.00 37.56 76 GLN A N 1
ATOM 600 C CA . GLN A 1 76 ? -8.741 -6.835 -16.047 1.00 37.56 76 GLN A CA 1
ATOM 601 C C . GLN A 1 76 ? -10.162 -7.273 -15.738 1.00 37.56 76 GLN A C 1
ATOM 603 O O . GLN A 1 76 ? -10.380 -8.189 -14.940 1.00 37.56 76 GLN A O 1
ATOM 608 N N . ALA A 1 77 ? -11.130 -6.504 -16.239 1.00 37.31 77 ALA A N 1
ATOM 609 C CA . ALA A 1 77 ? -12.507 -6.923 -16.240 1.00 37.31 77 ALA A CA 1
ATOM 610 C C . ALA A 1 77 ? -12.455 -8.339 -16.790 1.00 37.31 77 ALA A C 1
ATOM 612 O O . ALA A 1 77 ? -11.923 -8.550 -17.881 1.00 37.31 77 ALA A O 1
ATOM 613 N N . ARG A 1 78 ? -12.897 -9.309 -15.987 1.00 35.41 78 ARG A N 1
ATOM 614 C CA . ARG A 1 78 ? -13.109 -10.670 -16.459 1.00 35.41 78 ARG A CA 1
ATOM 615 C C . ARG A 1 78 ? -13.832 -10.524 -17.798 1.00 35.41 78 ARG A C 1
ATOM 617 O O . ARG A 1 78 ? -14.939 -9.978 -17.779 1.00 35.41 78 ARG A O 1
ATOM 624 N N . PRO A 1 79 ? -13.228 -10.889 -18.943 1.00 41.72 79 PRO A N 1
ATOM 625 C CA . PRO A 1 79 ? -13.916 -10.706 -20.203 1.00 41.72 79 PRO A CA 1
ATOM 626 C C . PRO A 1 79 ? -15.207 -11.514 -20.121 1.00 41.72 79 PRO A C 1
ATOM 628 O O . PRO A 1 79 ? -15.211 -12.662 -19.661 1.00 41.72 79 PRO A O 1
ATOM 631 N N . SER A 1 80 ? -16.319 -10.873 -20.480 1.00 44.56 80 SER A N 1
ATOM 632 C CA . SER A 1 80 ? -17.612 -11.545 -20.556 1.00 44.56 80 SER A CA 1
ATOM 633 C C . SER A 1 80 ? -17.468 -12.804 -21.423 1.00 44.56 80 SER A C 1
ATOM 635 O O . SER A 1 80 ? -16.736 -12.765 -22.418 1.00 44.56 80 SER A O 1
ATOM 637 N N . PRO A 1 81 ? -18.175 -13.908 -21.113 1.00 51.59 81 PRO A N 1
ATOM 638 C CA . PRO A 1 81 ? -18.059 -15.174 -21.849 1.00 51.59 81 PRO A CA 1
ATOM 639 C C . PRO A 1 81 ? -18.265 -15.057 -23.371 1.00 51.59 81 PRO A C 1
ATOM 641 O O . PRO A 1 81 ? -17.860 -15.945 -24.113 1.00 51.59 81 PRO A O 1
ATOM 644 N N . ALA A 1 82 ? -18.858 -13.957 -23.840 1.00 53.56 82 ALA A N 1
ATOM 645 C CA . ALA A 1 82 ? -19.151 -13.681 -25.241 1.00 53.56 82 ALA A CA 1
ATOM 646 C C . ALA A 1 82 ? -17.924 -13.428 -26.146 1.00 53.56 82 ALA A C 1
ATOM 648 O O . ALA A 1 82 ? -18.098 -13.359 -27.357 1.00 53.56 82 ALA A O 1
ATOM 649 N N . GLN A 1 83 ? -16.699 -13.291 -25.614 1.00 50.38 83 GLN A N 1
ATOM 650 C CA . GLN A 1 83 ? -15.496 -13.060 -26.440 1.00 50.38 83 GLN A CA 1
ATOM 65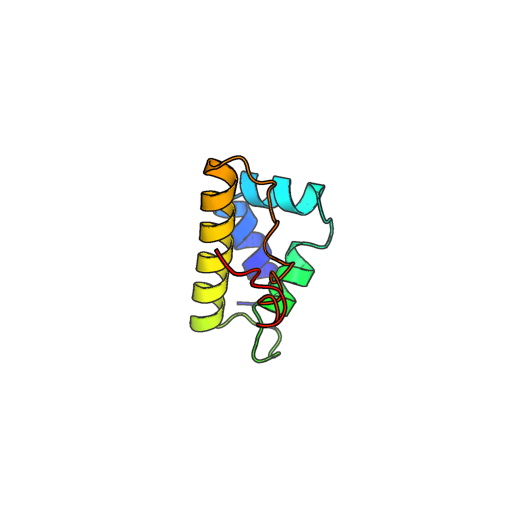1 C C . GLN A 1 83 ? -14.594 -14.288 -26.644 1.00 50.38 83 GLN A C 1
ATOM 653 O O . GLN A 1 83 ? -13.506 -14.159 -27.209 1.00 50.38 83 GLN A O 1
ATOM 658 N N . ARG A 1 84 ? -15.021 -15.498 -26.258 1.00 49.00 84 ARG A N 1
ATOM 659 C CA . ARG A 1 84 ? -14.312 -16.713 -26.686 1.00 49.00 84 ARG A CA 1
ATOM 660 C C . ARG A 1 84 ? -14.698 -17.037 -28.129 1.00 49.00 84 ARG A C 1
ATOM 662 O O . ARG A 1 84 ? -15.753 -17.611 -28.375 1.00 49.00 84 ARG A O 1
ATOM 669 N N . SER A 1 85 ? -13.837 -16.667 -29.075 1.00 41.78 85 SER A N 1
ATOM 670 C CA . SER A 1 85 ? -13.858 -17.311 -30.392 1.00 41.78 85 SER A CA 1
ATOM 671 C C . SER A 1 85 ? -13.530 -18.796 -30.199 1.00 41.78 85 SER A C 1
ATOM 673 O O . SER A 1 85 ? -12.615 -19.098 -29.424 1.00 41.78 85 SER A O 1
ATOM 675 N N . PRO A 1 86 ? -14.268 -19.720 -30.833 1.00 54.06 86 PRO A N 1
ATOM 676 C CA . PRO A 1 86 ? -13.937 -21.134 -30.766 1.00 54.06 86 PRO A CA 1
ATOM 677 C C . PRO A 1 86 ? -12.606 -21.364 -31.494 1.00 54.06 86 PRO A C 1
ATOM 679 O O . PRO A 1 86 ? -12.444 -20.934 -32.637 1.00 54.06 86 PRO A O 1
ATOM 682 N N . GLN A 1 87 ? -11.660 -22.008 -30.811 1.00 49.50 87 GLN A N 1
ATOM 683 C CA . GLN A 1 87 ? -10.703 -22.885 -31.483 1.00 49.50 87 GLN A CA 1
ATOM 684 C C . GLN A 1 87 ? -11.284 -24.291 -31.496 1.00 49.50 87 GLN A C 1
ATOM 686 O O . GLN A 1 87 ? -11.900 -24.661 -30.468 1.00 49.50 87 GLN A O 1
#

Sequence (87 aa):
MDKSGLEKMMKESSPTFLLACERKSPDFLLEFFKKEDKNQDEKIDFPEFLSSVAAVTIDLHNQSHGQKPCSEGQKQARPSPAQRSPQ

Secondary structure (DSSP, 8-state):
--HHHHHHHHHHH-HHHHHHHHHH-TTHHHHHHHHH--S-SSS--HHHHHHHHHHHHHHHHHHHTTPPSS-TTS------GGG----

InterPro domains:
  IPR002048 EF-hand domain [PS50222] (24-59)
  IPR011992 EF-hand domain pair [SSF47473] (1-71)

Organism: Diceros bicornis minor (NCBI:txid77932)

Foldseek 3Di:
DALVVQVVCCCVPPVPLVVQQCVVPVCRSVVLQVVLVPVPPRDHDPVSVVVSVVLSVVQVVVVVVVDRRPPPPPPPPPPDPVPDDDD